Protein AF-A0A7C3V0U0-F1 (afdb_monomer_lite)

pLDDT: mean 87.8, std 13.36, range [40.5, 98.56]

Radius of gyration: 16.11 Å; chains: 1; bounding box: 46×31×47 Å

Foldseek 3Di:
DDPQDAWDWDDAPAAIETGRDLVLLLLLCDQAVLDDPPPDSPPDCVSVSCLVVVLLVVLCVVVVFAQPDSDHAYEYEDAFQLVQQVVVQVPDVPRDPDDPPDRDRGQWAQDQVVSYIYGHSVNRHQLVVSLRSLVSRLCNTPPSPDDPVVSNVSSNVRSVVVVVVD

Organism: NCBI:txid60893

Sequence (166 aa):
MLSRMPPSVFHTQKADIVYDHRTDLEELARKLGAIGPGSPPSADLGRLSDLIDGMLSEISRVLQKWPTNPVRLTIRLLRDGFQVQQQQMALRTPPPPRPPQAPRYLQSYYEPRLRTIFLSLADARIGLLAHEMTHFILLESPGARTSEEYQESLARYMEERFNAGK

Structure (mmCIF, N/CA/C/O backbone):
data_AF-A0A7C3V0U0-F1
#
_entry.id   AF-A0A7C3V0U0-F1
#
loop_
_atom_site.group_PDB
_atom_site.id
_atom_site.type_symbol
_atom_site.label_atom_id
_atom_site.label_alt_id
_atom_site.label_comp_id
_atom_site.label_asym_id
_atom_site.label_entity_id
_atom_site.label_seq_id
_atom_site.pdbx_PDB_ins_code
_atom_site.Cartn_x
_atom_site.Cartn_y
_atom_site.Cartn_z
_atom_site.occupancy
_atom_site.B_iso_or_equiv
_atom_site.auth_seq_id
_atom_site.auth_comp_id
_atom_site.auth_asym_id
_atom_site.auth_atom_id
_atom_site.pdbx_PDB_model_num
ATOM 1 N N . MET A 1 1 ? 7.750 -12.670 31.154 1.00 40.50 1 MET A N 1
ATOM 2 C CA . MET A 1 1 ? 7.544 -12.968 29.720 1.00 40.50 1 MET A CA 1
ATOM 3 C C . MET A 1 1 ? 6.098 -12.638 29.389 1.00 40.50 1 MET A C 1
ATOM 5 O O . MET A 1 1 ? 5.219 -13.356 29.837 1.00 40.50 1 MET A O 1
ATOM 9 N N . LEU A 1 2 ? 5.834 -11.515 28.720 1.00 42.31 2 LEU A N 1
ATOM 10 C CA . LEU A 1 2 ? 4.489 -11.204 28.227 1.00 42.31 2 LEU A CA 1
ATOM 11 C C . LEU A 1 2 ? 4.280 -12.007 26.938 1.00 42.31 2 LEU A C 1
ATOM 13 O O . LEU A 1 2 ? 5.023 -11.802 25.977 1.00 42.31 2 LEU A O 1
ATOM 17 N N . SER A 1 3 ? 3.321 -12.937 26.930 1.00 42.06 3 SER A N 1
ATOM 18 C CA . SER A 1 3 ? 2.877 -13.611 25.706 1.00 42.06 3 SER A CA 1
ATOM 19 C C . SER A 1 3 ? 2.397 -12.553 24.721 1.00 42.06 3 SER A C 1
ATOM 21 O O . SER A 1 3 ? 1.369 -11.916 24.947 1.00 42.06 3 SER A O 1
ATOM 23 N N . ARG A 1 4 ? 3.145 -12.341 23.634 1.00 62.22 4 ARG A N 1
ATOM 24 C CA . ARG A 1 4 ? 2.631 -11.588 22.489 1.00 62.22 4 ARG A CA 1
ATOM 25 C C . ARG A 1 4 ? 1.475 -12.402 21.920 1.00 62.22 4 ARG A C 1
ATOM 27 O O . ARG A 1 4 ? 1.685 -13.544 21.517 1.00 62.22 4 ARG A O 1
ATOM 34 N N . MET A 1 5 ? 0.264 -11.849 21.948 1.00 62.69 5 MET A N 1
ATOM 35 C CA . MET A 1 5 ? -0.857 -12.454 21.234 1.00 62.69 5 MET A CA 1
ATOM 36 C C . MET A 1 5 ? -0.486 -12.589 19.751 1.00 62.69 5 MET A C 1
ATOM 38 O O . MET A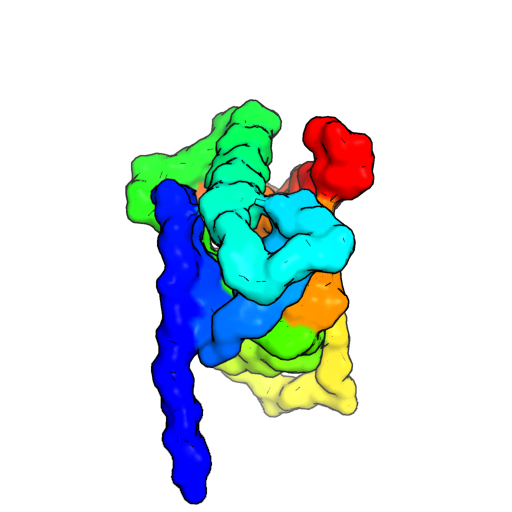 1 5 ? 0.233 -11.728 19.232 1.00 62.69 5 MET A O 1
ATOM 42 N N . PRO A 1 6 ? -0.921 -13.665 19.075 1.00 77.75 6 PRO A N 1
ATOM 43 C CA . PRO A 1 6 ? -0.704 -13.792 17.644 1.00 77.75 6 PRO A CA 1
ATOM 44 C C . PRO A 1 6 ? -1.383 -12.622 16.914 1.00 77.75 6 PRO A C 1
ATOM 46 O O . PRO A 1 6 ? -2.447 -12.168 17.351 1.00 77.75 6 PRO A O 1
ATOM 49 N N . PRO A 1 7 ? -0.784 -12.121 15.822 1.00 86.44 7 PRO A N 1
ATOM 50 C CA . PRO A 1 7 ? -1.375 -11.035 15.059 1.00 86.44 7 PRO A CA 1
ATOM 51 C C . PRO A 1 7 ? -2.721 -11.468 14.464 1.00 86.44 7 PRO A C 1
ATOM 53 O O . PRO A 1 7 ? -2.910 -12.623 14.080 1.00 86.44 7 PRO A O 1
ATOM 56 N N . SER A 1 8 ? -3.656 -10.526 14.397 1.00 95.00 8 SER A N 1
ATOM 57 C CA . SER A 1 8 ? -4.970 -10.707 13.777 1.00 95.00 8 SER A CA 1
ATOM 58 C C . SER A 1 8 ? -4.918 -10.377 12.285 1.00 95.00 8 SER A C 1
ATOM 60 O O . SER A 1 8 ? -4.037 -9.639 11.840 1.00 95.00 8 SER A O 1
ATOM 62 N N . VAL A 1 9 ? -5.875 -10.907 11.517 1.00 96.56 9 VAL A N 1
ATOM 63 C CA . VAL A 1 9 ? -5.969 -10.688 10.068 1.00 96.56 9 VAL A CA 1
ATOM 64 C C . VAL A 1 9 ? -7.356 -10.170 9.700 1.00 96.56 9 VAL A C 1
ATOM 66 O O . VAL A 1 9 ? -8.368 -10.733 10.112 1.00 96.56 9 VAL A O 1
ATOM 69 N N . PHE A 1 10 ? -7.394 -9.093 8.920 1.00 95.94 10 PHE A N 1
ATOM 70 C CA . PHE A 1 10 ? -8.592 -8.562 8.278 1.00 95.94 10 PHE A CA 1
ATOM 71 C C . PHE A 1 10 ? -8.505 -8.836 6.779 1.00 95.94 10 PHE A C 1
ATOM 73 O O . PHE A 1 10 ? -7.553 -8.418 6.122 1.00 95.94 10 PHE A O 1
ATOM 80 N N . HIS A 1 11 ? -9.488 -9.558 6.251 1.00 96.31 11 HI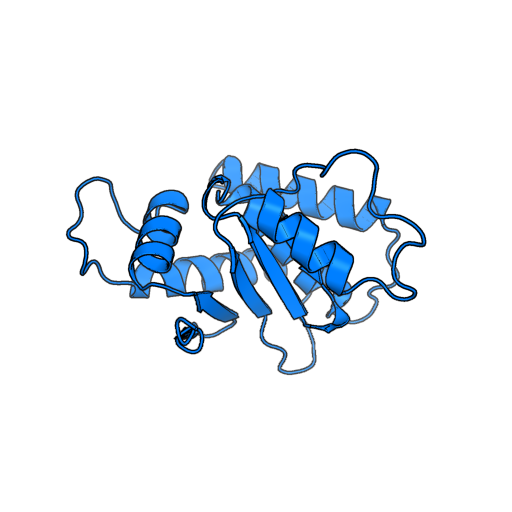S A N 1
ATOM 81 C CA . HIS A 1 11 ? -9.500 -10.007 4.864 1.00 96.31 11 HIS A CA 1
ATOM 82 C C . HIS A 1 11 ? -10.327 -9.057 3.997 1.00 96.31 11 HIS A C 1
ATOM 84 O O . HIS A 1 11 ? -11.493 -8.808 4.303 1.00 96.31 11 HIS A O 1
ATOM 90 N N . THR A 1 12 ? -9.743 -8.591 2.895 1.00 95.38 12 THR A N 1
ATOM 91 C CA . THR A 1 12 ? -10.475 -7.975 1.778 1.00 95.38 12 THR A CA 1
ATOM 92 C C . THR A 1 12 ? -10.684 -9.022 0.681 1.00 95.38 12 THR A C 1
ATOM 94 O O . THR A 1 12 ? -10.414 -10.211 0.895 1.00 95.38 12 THR A O 1
ATOM 97 N N . GLN A 1 13 ? -11.159 -8.644 -0.507 1.00 93.81 13 GLN A N 1
ATOM 98 C CA . GLN A 1 13 ? -11.194 -9.573 -1.638 1.00 93.81 13 GLN A CA 1
ATOM 99 C C . GLN A 1 13 ? -9.781 -9.860 -2.171 1.00 93.81 13 GLN A C 1
ATOM 101 O O . GLN A 1 13 ? -9.467 -11.018 -2.472 1.00 93.81 13 GLN A O 1
ATOM 106 N N . LYS A 1 14 ? -8.912 -8.841 -2.246 1.00 93.81 14 LYS A N 1
ATOM 107 C CA . LYS A 1 14 ? -7.601 -8.907 -2.923 1.00 93.81 14 LYS A CA 1
ATOM 108 C C . LYS A 1 14 ? -6.388 -8.878 -1.987 1.00 93.81 14 LYS A C 1
ATOM 110 O O . LYS A 1 14 ? -5.285 -9.198 -2.434 1.00 93.81 14 LYS A O 1
ATOM 115 N N . ALA A 1 15 ? -6.568 -8.525 -0.718 1.00 96.88 15 ALA A N 1
ATOM 116 C CA . ALA A 1 15 ? -5.487 -8.363 0.242 1.00 96.88 15 ALA A CA 1
ATOM 117 C C . ALA A 1 15 ? -5.861 -8.854 1.647 1.00 96.88 15 ALA A C 1
ATOM 119 O O . ALA A 1 15 ? -7.032 -8.982 2.006 1.00 96.88 15 ALA A O 1
ATOM 120 N N . ASP A 1 16 ? -4.830 -9.093 2.449 1.00 97.75 16 ASP A N 1
ATOM 121 C CA . ASP A 1 16 ? -4.927 -9.400 3.870 1.00 97.75 16 ASP A CA 1
ATOM 122 C C . ASP A 1 16 ? -4.200 -8.308 4.665 1.00 97.75 16 ASP A C 1
ATOM 124 O O . ASP A 1 16 ? -3.038 -8.008 4.394 1.00 97.75 16 ASP A O 1
ATOM 128 N N . ILE A 1 17 ? -4.859 -7.706 5.657 1.00 97.88 17 ILE A N 1
ATOM 129 C CA . ILE A 1 17 ? -4.247 -6.725 6.563 1.00 97.88 17 ILE A CA 1
ATOM 130 C C . ILE A 1 17 ? -3.955 -7.406 7.899 1.00 97.88 17 ILE A C 1
ATOM 132 O O . ILE A 1 17 ? -4.868 -7.850 8.591 1.00 97.88 17 ILE A O 1
ATOM 136 N N . VAL A 1 18 ? -2.680 -7.463 8.275 1.00 97.81 18 VAL A N 1
ATOM 137 C CA . VAL A 1 18 ? -2.190 -8.106 9.496 1.00 97.81 18 VAL A CA 1
ATOM 138 C C . VAL A 1 18 ? -1.866 -7.039 10.539 1.00 97.81 18 VAL A C 1
ATOM 140 O O . VAL A 1 18 ? -1.020 -6.174 10.307 1.00 97.81 18 VAL A O 1
ATOM 143 N N . TYR A 1 19 ? -2.486 -7.116 11.714 1.00 95.69 19 TYR A N 1
ATOM 144 C CA . TYR A 1 19 ? -2.417 -6.082 12.757 1.00 95.69 19 TYR A CA 1
ATOM 145 C C . TYR A 1 19 ? -2.345 -6.690 14.166 1.00 95.69 19 TYR A C 1
ATOM 147 O O . TYR A 1 19 ? -2.717 -7.846 14.366 1.00 95.69 19 TYR A O 1
ATOM 155 N N . ASP A 1 20 ? -1.840 -5.929 15.143 1.00 93.75 20 ASP A N 1
ATOM 156 C CA . ASP A 1 20 ? -1.679 -6.413 16.525 1.00 93.75 20 ASP A CA 1
ATOM 157 C C . ASP A 1 20 ? -2.896 -6.078 17.389 1.00 93.75 20 ASP A C 1
ATOM 159 O O . ASP A 1 20 ? -3.364 -6.912 18.168 1.00 93.75 20 ASP A O 1
ATOM 163 N N . HIS A 1 21 ? -3.458 -4.882 17.207 1.00 93.25 21 HIS A N 1
ATOM 164 C CA . HIS A 1 21 ? -4.645 -4.429 17.920 1.00 93.25 21 HIS A CA 1
ATOM 165 C C . HIS A 1 21 ? -5.695 -3.903 16.944 1.00 93.25 21 HIS A C 1
ATOM 167 O O . HIS A 1 21 ? -5.373 -3.260 15.951 1.00 93.25 21 HIS A O 1
ATOM 173 N N . ARG A 1 22 ? -6.983 -4.140 17.227 1.00 91.50 22 ARG A N 1
ATOM 174 C CA . ARG A 1 22 ? -8.087 -3.649 16.379 1.00 91.50 22 ARG A CA 1
ATOM 175 C C . ARG A 1 22 ? -8.022 -2.130 16.152 1.00 91.50 22 ARG A C 1
ATOM 177 O O . ARG A 1 22 ? -8.335 -1.658 15.065 1.00 91.50 22 ARG A O 1
ATOM 184 N N . THR A 1 23 ? -7.543 -1.390 17.149 1.00 91.88 23 THR A N 1
ATOM 185 C CA . THR A 1 23 ? -7.301 0.055 17.069 1.00 91.88 23 THR A CA 1
ATOM 186 C C . THR A 1 23 ? -6.331 0.446 15.955 1.00 91.88 23 THR A C 1
ATOM 188 O O . THR A 1 23 ? -6.475 1.528 15.401 1.00 91.88 23 THR A O 1
ATOM 191 N N . ASP A 1 24 ? -5.381 -0.421 15.589 1.00 94.19 24 ASP A N 1
ATOM 192 C CA . ASP A 1 24 ? -4.426 -0.171 14.503 1.00 94.19 24 ASP A CA 1
ATOM 193 C C . ASP A 1 24 ? -5.136 -0.167 13.144 1.00 94.19 24 ASP A C 1
ATOM 195 O O . ASP A 1 24 ? -4.865 0.669 12.284 1.00 94.19 24 ASP A O 1
ATOM 199 N N . LEU A 1 25 ? -6.087 -1.088 12.968 1.00 93.69 25 LEU A N 1
ATOM 200 C CA . LEU A 1 25 ? -6.901 -1.192 11.762 1.00 93.69 25 LEU A CA 1
ATOM 201 C C . LEU A 1 25 ? -7.875 -0.010 11.638 1.00 93.69 25 LEU A C 1
ATOM 203 O O . LEU A 1 25 ? -8.048 0.546 10.555 1.00 93.69 25 LEU A O 1
ATOM 207 N N . GLU A 1 26 ? -8.480 0.404 12.752 1.00 92.75 26 GLU A N 1
ATOM 208 C CA . GLU A 1 26 ? -9.350 1.586 12.815 1.00 92.75 26 GLU A CA 1
ATOM 209 C C . GLU A 1 26 ? -8.570 2.886 12.548 1.00 92.75 26 GLU A C 1
ATOM 211 O O . GLU A 1 26 ? -9.063 3.779 11.856 1.00 92.75 26 GLU A O 1
ATOM 216 N N . GLU A 1 27 ? -7.345 2.993 13.067 1.00 93.25 27 GLU A N 1
ATOM 217 C CA . GLU A 1 27 ? -6.440 4.113 12.800 1.00 93.25 27 GLU A CA 1
ATOM 218 C C . GLU A 1 27 ? -6.028 4.160 11.326 1.00 93.25 27 GLU A C 1
ATOM 220 O O . GLU A 1 27 ? -6.087 5.225 10.709 1.00 93.25 27 GLU A O 1
ATOM 225 N N . LEU A 1 28 ? -5.689 3.009 10.732 1.00 95.31 28 LEU A N 1
ATOM 226 C CA . LEU A 1 28 ? -5.413 2.911 9.299 1.00 95.31 28 LEU A CA 1
ATOM 227 C C . LEU A 1 28 ? -6.617 3.403 8.488 1.00 95.31 28 LEU A C 1
ATOM 229 O O . LEU A 1 28 ? -6.464 4.256 7.618 1.00 95.31 28 LEU A O 1
ATOM 233 N N . ALA A 1 29 ? -7.820 2.915 8.796 1.00 94.25 29 ALA A N 1
ATOM 234 C CA . ALA A 1 29 ? -9.037 3.309 8.095 1.00 94.25 29 ALA A CA 1
ATOM 235 C C . ALA A 1 29 ? -9.299 4.824 8.160 1.00 94.25 29 ALA A C 1
ATOM 237 O O . ALA A 1 29 ? -9.691 5.423 7.157 1.00 94.25 29 ALA A O 1
ATOM 238 N N . ARG A 1 30 ? -9.037 5.462 9.309 1.00 91.88 30 ARG A N 1
ATOM 239 C CA . ARG A 1 30 ? -9.126 6.924 9.456 1.00 91.88 30 ARG A CA 1
ATOM 240 C C . ARG A 1 30 ? -8.063 7.648 8.630 1.00 91.88 30 ARG A C 1
ATOM 242 O O . ARG A 1 30 ? -8.398 8.570 7.892 1.00 91.88 30 ARG A O 1
ATOM 249 N N . LYS A 1 31 ? -6.803 7.210 8.695 1.00 93.06 31 LYS A N 1
ATOM 250 C CA . LYS A 1 31 ? -5.687 7.803 7.933 1.00 93.06 31 LYS A CA 1
ATOM 251 C C . LYS A 1 31 ? -5.862 7.699 6.421 1.00 93.06 31 LYS A C 1
ATOM 253 O O . LYS A 1 31 ? -5.449 8.597 5.693 1.00 93.06 31 LYS A O 1
ATOM 258 N N . LEU A 1 32 ? -6.485 6.621 5.951 1.00 93.69 32 LEU A N 1
ATOM 259 C CA . LEU A 1 32 ? -6.792 6.424 4.536 1.00 93.69 32 LEU A CA 1
ATOM 260 C C . LEU A 1 32 ? -8.105 7.101 4.101 1.00 93.69 32 LEU A C 1
ATOM 262 O O . LEU A 1 32 ? -8.451 7.046 2.926 1.00 93.69 32 LEU A O 1
ATOM 266 N N . GLY A 1 33 ? -8.841 7.738 5.019 1.00 89.88 33 GLY A N 1
ATOM 267 C CA . GLY A 1 33 ? -10.103 8.420 4.719 1.00 89.88 33 GLY A CA 1
ATOM 268 C C . GLY A 1 33 ? -11.301 7.489 4.498 1.00 89.88 33 GLY A C 1
ATOM 269 O O . GLY A 1 33 ? -12.367 7.956 4.105 1.00 89.88 33 GLY A O 1
ATOM 270 N N . ALA A 1 34 ? -11.169 6.187 4.779 1.00 87.94 34 ALA A N 1
ATOM 271 C CA . ALA A 1 34 ? -12.279 5.231 4.704 1.00 87.94 34 ALA A CA 1
ATOM 272 C C . ALA A 1 34 ? -13.352 5.510 5.773 1.00 87.94 34 ALA A C 1
ATOM 274 O O . ALA A 1 34 ? -14.536 5.218 5.584 1.00 87.94 34 ALA A O 1
ATOM 275 N N . ILE A 1 35 ? -12.934 6.097 6.897 1.00 83.81 35 ILE A N 1
ATOM 276 C CA . ILE A 1 35 ? -13.788 6.452 8.027 1.00 83.81 35 ILE A CA 1
ATOM 277 C C . ILE A 1 35 ? -13.597 7.940 8.333 1.00 83.81 35 ILE A C 1
ATOM 279 O O . ILE A 1 35 ? -12.471 8.411 8.487 1.00 83.81 35 ILE A O 1
ATOM 283 N N . GLY A 1 36 ? -14.703 8.684 8.424 1.00 67.25 36 GLY A N 1
ATOM 284 C CA . GLY A 1 36 ? -14.674 10.123 8.683 1.00 67.25 36 GLY A CA 1
ATOM 285 C C . GLY A 1 36 ? -14.265 10.469 10.124 1.00 67.25 36 GLY A C 1
ATOM 286 O O . GLY A 1 36 ? -14.457 9.649 11.032 1.00 67.25 36 GLY A O 1
ATOM 287 N N . PRO A 1 37 ? -13.746 11.687 10.366 1.00 65.88 37 PRO A N 1
ATOM 288 C CA . PRO A 1 37 ? -13.416 12.155 11.710 1.00 65.88 37 PRO A CA 1
ATOM 289 C C . PRO A 1 37 ? -14.660 12.140 12.613 1.00 65.88 37 PRO A C 1
ATOM 291 O O . PRO A 1 37 ? -15.720 12.624 12.228 1.00 65.88 37 PRO A O 1
ATOM 294 N N . GLY A 1 38 ? -14.536 11.557 13.810 1.00 65.75 38 GLY A N 1
ATOM 295 C CA . GLY A 1 38 ? -15.636 11.440 14.780 1.00 65.75 38 GLY A CA 1
ATOM 296 C C . GLY A 1 38 ? -16.563 10.234 14.589 1.00 65.75 38 GLY A C 1
ATOM 297 O O . GLY A 1 38 ? -17.490 10.060 15.377 1.00 65.75 38 GLY A O 1
ATOM 298 N N . SER A 1 39 ? -16.317 9.378 13.591 1.00 68.19 39 SER A N 1
ATOM 299 C CA . SER A 1 39 ? -17.044 8.108 13.476 1.00 68.19 39 SER A CA 1
ATOM 300 C C . SER A 1 39 ? -16.747 7.211 14.687 1.00 68.19 39 SER A C 1
ATOM 302 O O . SER A 1 39 ? -15.606 7.196 15.162 1.00 68.19 39 SER A O 1
ATOM 304 N N . PRO A 1 40 ? -17.735 6.452 15.195 1.00 67.81 40 PRO A N 1
ATOM 305 C CA . PRO A 1 40 ? -17.532 5.592 16.351 1.00 67.81 40 PRO A CA 1
ATOM 306 C C . PRO A 1 40 ? -16.441 4.537 16.081 1.00 67.81 40 PRO A C 1
ATOM 308 O O . PRO A 1 40 ? -16.278 4.116 14.935 1.00 67.81 40 PRO A O 1
ATOM 311 N N . PRO A 1 41 ? -15.729 4.055 17.118 1.00 57.72 41 PRO A N 1
ATOM 312 C CA . PRO A 1 41 ? -14.681 3.035 16.980 1.00 57.72 41 PRO A CA 1
ATOM 313 C C . PRO A 1 41 ? -15.161 1.746 16.289 1.00 57.72 41 PRO A C 1
ATOM 315 O O . PRO A 1 41 ? -14.395 1.065 15.628 1.00 57.72 41 PRO A O 1
ATOM 318 N N . SER A 1 42 ? -16.461 1.438 16.342 1.00 59.81 42 SER A N 1
ATOM 319 C CA . SER A 1 42 ? -17.074 0.305 15.637 1.00 59.81 42 SER A CA 1
ATOM 320 C C . SER A 1 42 ? -17.446 0.591 14.175 1.00 59.81 42 SER A C 1
ATOM 322 O O . SER A 1 42 ? -18.301 -0.105 13.628 1.00 59.81 42 SER A O 1
ATOM 324 N N . ALA A 1 43 ? -16.894 1.642 13.567 1.00 62.88 43 ALA A N 1
ATOM 325 C CA . ALA A 1 43 ? -17.216 2.035 12.204 1.00 62.88 43 ALA A CA 1
ATOM 326 C C . ALA A 1 43 ? -16.950 0.893 11.211 1.00 62.88 43 ALA A C 1
ATOM 328 O O . ALA A 1 43 ? -16.011 0.108 11.356 1.00 62.88 43 ALA A O 1
ATOM 329 N N . ASP A 1 44 ? -17.840 0.794 10.227 1.00 70.12 44 ASP A N 1
ATOM 330 C CA . ASP A 1 44 ? -17.864 -0.268 9.232 1.00 70.12 44 ASP A CA 1
ATOM 331 C C . ASP A 1 44 ? -16.534 -0.336 8.462 1.00 70.12 44 ASP A C 1
ATOM 333 O O . ASP A 1 44 ? -16.212 0.528 7.641 1.00 70.12 44 ASP A O 1
ATOM 337 N N . LEU A 1 45 ? -15.757 -1.385 8.745 1.00 86.31 45 LEU A N 1
ATOM 338 C CA . LEU A 1 45 ? -14.487 -1.674 8.079 1.00 86.31 45 LEU A CA 1
ATOM 339 C C . LEU A 1 45 ? -14.687 -2.132 6.625 1.00 86.31 45 LEU A C 1
ATOM 341 O O . LEU A 1 45 ? -13.706 -2.227 5.888 1.00 86.31 45 LEU A O 1
ATOM 345 N N . GLY A 1 46 ? -15.930 -2.356 6.180 1.00 89.56 46 GLY A N 1
ATOM 346 C CA . GLY A 1 46 ? -16.267 -2.608 4.779 1.00 89.56 46 GLY A CA 1
ATOM 347 C C . GLY A 1 46 ? -15.724 -1.520 3.854 1.00 89.56 46 GLY A C 1
ATOM 348 O O . GLY A 1 46 ? -15.098 -1.834 2.848 1.00 89.56 46 GLY A O 1
ATOM 349 N N . ARG A 1 47 ? -15.792 -0.245 4.264 1.00 91.19 47 ARG A N 1
ATOM 350 C CA . ARG A 1 47 ? -15.205 0.867 3.491 1.00 91.19 47 ARG A CA 1
ATOM 351 C C . ARG A 1 47 ? -13.687 0.785 3.358 1.00 91.19 47 ARG A C 1
ATOM 353 O O . ARG A 1 47 ? -13.150 1.206 2.339 1.00 91.19 47 ARG A O 1
ATOM 360 N N . LEU A 1 48 ? -12.989 0.268 4.374 1.00 94.06 48 LEU A N 1
ATOM 361 C CA . LEU A 1 48 ? -11.549 0.027 4.275 1.00 94.06 48 LEU A CA 1
ATOM 362 C C . LEU A 1 48 ? -11.275 -1.106 3.280 1.00 94.06 48 LEU A C 1
ATOM 364 O O . LEU A 1 48 ? -10.375 -0.969 2.458 1.00 94.06 48 LEU A O 1
ATOM 368 N N . SER A 1 49 ? -12.059 -2.189 3.322 1.00 95.44 49 SER A N 1
ATOM 369 C CA . SER A 1 49 ? -11.952 -3.279 2.343 1.00 95.44 49 SER A CA 1
ATOM 370 C C . SER A 1 49 ? -12.139 -2.768 0.914 1.00 95.44 49 SER A C 1
ATOM 372 O O . SER A 1 49 ? -11.267 -2.981 0.072 1.00 95.44 49 SER A O 1
ATOM 374 N N . ASP A 1 50 ? -13.230 -2.040 0.665 1.00 95.00 50 ASP A N 1
ATOM 375 C CA . ASP A 1 50 ? -13.552 -1.479 -0.649 1.00 95.00 50 ASP A CA 1
ATOM 376 C C . ASP A 1 50 ? -12.471 -0.509 -1.133 1.00 95.00 50 ASP A C 1
ATOM 378 O O . ASP A 1 50 ? -12.104 -0.524 -2.308 1.00 95.00 50 ASP A O 1
ATOM 382 N N . LEU A 1 51 ? -11.917 0.307 -0.229 1.00 95.44 51 LEU A N 1
ATOM 383 C CA . LEU A 1 51 ? -10.831 1.225 -0.554 1.00 95.44 51 LEU A CA 1
ATOM 384 C C . LEU A 1 51 ? -9.574 0.468 -0.996 1.00 95.44 51 LEU A C 1
ATOM 386 O O . LEU A 1 51 ? -9.019 0.779 -2.045 1.00 95.44 51 LEU A O 1
ATOM 390 N N . ILE A 1 52 ? -9.137 -0.535 -0.234 1.00 97.31 52 ILE A N 1
ATOM 391 C CA . ILE A 1 52 ? -7.933 -1.324 -0.542 1.00 97.31 52 ILE A CA 1
ATOM 392 C C . ILE A 1 52 ? -8.093 -2.087 -1.861 1.00 97.31 52 ILE A C 1
ATOM 394 O O . ILE A 1 52 ? -7.207 -2.045 -2.721 1.00 97.31 52 ILE A O 1
ATOM 398 N N . ASP A 1 53 ? -9.235 -2.747 -2.053 1.00 96.50 53 ASP A N 1
ATOM 399 C CA . ASP A 1 53 ? -9.517 -3.485 -3.284 1.00 96.50 53 ASP A CA 1
ATOM 400 C C . ASP A 1 53 ? -9.670 -2.536 -4.485 1.00 96.50 53 ASP A C 1
ATOM 402 O O . ASP A 1 53 ? -9.204 -2.844 -5.590 1.00 96.50 53 ASP A O 1
ATOM 406 N N . GLY A 1 54 ? -10.271 -1.362 -4.274 1.00 96.31 54 GLY A N 1
ATOM 407 C CA . GLY A 1 54 ? -10.387 -0.287 -5.255 1.00 96.31 54 GLY A CA 1
ATOM 408 C C . GLY A 1 54 ? -9.025 0.260 -5.680 1.00 96.31 54 GLY A C 1
ATOM 409 O O . GLY A 1 54 ? -8.761 0.352 -6.879 1.00 96.31 54 GLY A O 1
ATOM 410 N N . MET A 1 55 ? -8.125 0.519 -4.725 1.00 97.62 55 MET A N 1
ATOM 411 C CA . MET A 1 55 ? -6.749 0.954 -4.994 1.00 97.62 55 MET A CA 1
ATOM 412 C C . MET A 1 55 ? -6.006 -0.055 -5.875 1.00 97.62 55 MET A C 1
ATOM 414 O O . MET A 1 55 ? -5.479 0.312 -6.924 1.00 97.62 55 MET A O 1
ATOM 418 N N . LEU A 1 56 ? -6.019 -1.340 -5.502 1.00 97.00 56 LEU A N 1
ATOM 419 C CA . LEU A 1 56 ? -5.382 -2.403 -6.288 1.00 97.00 56 LEU A CA 1
ATOM 420 C C . LEU A 1 56 ? -5.982 -2.527 -7.695 1.00 97.00 56 LEU A C 1
ATOM 422 O O . LEU A 1 56 ? -5.253 -2.746 -8.663 1.00 97.00 56 LEU A O 1
ATOM 426 N N . SER A 1 57 ? -7.304 -2.376 -7.821 1.00 96.19 57 SER A N 1
ATOM 427 C CA . SER A 1 57 ? -7.996 -2.401 -9.117 1.00 96.19 57 SER A CA 1
ATOM 428 C C . SER A 1 57 ? -7.589 -1.230 -10.007 1.00 96.19 57 SER A C 1
ATOM 430 O O . SER A 1 57 ? -7.326 -1.424 -11.191 1.00 96.19 57 SER A O 1
ATOM 432 N N . GLU A 1 58 ? -7.513 -0.027 -9.442 1.00 97.12 58 GLU A N 1
ATOM 433 C CA . GLU A 1 58 ? -7.158 1.184 -10.176 1.00 97.12 58 GLU A CA 1
ATOM 434 C C . GLU A 1 58 ? -5.691 1.167 -10.611 1.00 97.12 58 GLU A C 1
ATOM 436 O O . GLU A 1 58 ? -5.401 1.408 -11.782 1.00 97.12 58 GLU A O 1
ATOM 441 N N . ILE A 1 59 ? -4.768 0.792 -9.718 1.00 97.19 59 ILE A N 1
ATOM 442 C CA . ILE A 1 59 ? -3.350 0.627 -10.070 1.00 97.19 59 ILE A CA 1
ATOM 443 C C . ILE A 1 59 ? -3.214 -0.410 -11.193 1.00 97.19 59 ILE A C 1
ATOM 445 O O . ILE A 1 59 ? -2.557 -0.155 -12.200 1.00 97.19 59 ILE A O 1
ATOM 449 N N . SER A 1 60 ? -3.892 -1.554 -11.074 1.00 95.25 60 SER A N 1
ATOM 450 C CA . SER A 1 60 ? -3.894 -2.595 -12.107 1.00 95.25 60 SER A CA 1
ATOM 451 C C . SER A 1 60 ? -4.391 -2.082 -13.458 1.00 95.25 60 SER A C 1
ATOM 453 O O . SER A 1 60 ? -3.772 -2.344 -14.494 1.00 95.25 60 SER A O 1
ATOM 455 N N . ARG A 1 61 ? -5.476 -1.302 -13.446 1.00 95.94 61 ARG A N 1
ATOM 456 C CA . ARG A 1 61 ? -6.064 -0.681 -14.635 1.00 95.94 61 ARG A CA 1
ATOM 457 C C . ARG A 1 61 ? -5.110 0.327 -15.273 1.00 95.94 61 ARG A C 1
ATOM 459 O O . ARG A 1 61 ? -4.971 0.330 -16.491 1.00 95.94 61 ARG A O 1
ATOM 466 N N . VAL A 1 62 ? -4.452 1.175 -14.490 1.00 95.62 62 VAL A N 1
ATOM 467 C CA . VAL A 1 62 ? -3.503 2.172 -15.012 1.00 95.62 62 VAL A CA 1
ATOM 468 C C . VAL A 1 62 ? -2.263 1.498 -15.595 1.00 95.62 62 VAL A C 1
ATOM 470 O O . VAL A 1 62 ? -1.840 1.838 -16.697 1.00 95.62 62 VAL A O 1
ATOM 473 N N . LEU A 1 63 ? -1.716 0.505 -14.894 1.00 93.50 63 LEU A N 1
ATOM 474 C CA . LEU A 1 63 ? -0.517 -0.213 -15.327 1.00 93.50 63 LEU A CA 1
ATOM 475 C C . LEU A 1 63 ? -0.795 -1.254 -16.419 1.00 93.50 63 LEU A C 1
ATOM 477 O O . LEU A 1 63 ? 0.156 -1.791 -16.986 1.00 93.50 63 LEU A O 1
ATOM 481 N N . GLN A 1 64 ? -2.072 -1.556 -16.695 1.00 93.94 64 GLN A N 1
ATOM 482 C CA . GLN A 1 64 ? -2.509 -2.640 -17.586 1.00 93.94 64 GLN A CA 1
ATOM 483 C C . GLN A 1 64 ? -1.846 -3.978 -17.213 1.00 93.94 64 GLN A C 1
ATOM 485 O O . GLN A 1 64 ? -1.383 -4.741 -18.064 1.00 93.94 64 GLN A O 1
ATOM 490 N N . LYS A 1 65 ? -1.750 -4.237 -15.903 1.00 91.12 65 LYS A N 1
ATOM 491 C CA . LYS A 1 65 ? -1.034 -5.377 -15.318 1.00 91.12 65 LYS A CA 1
ATOM 492 C C . LYS A 1 65 ? -1.802 -5.945 -14.137 1.00 91.12 65 LYS A C 1
ATOM 494 O O . LYS A 1 65 ? -2.356 -5.201 -13.333 1.00 91.12 65 LYS A O 1
ATOM 499 N N . TRP A 1 66 ? -1.795 -7.265 -14.014 1.00 91.31 66 TRP A N 1
ATOM 500 C CA . TRP A 1 66 ? -2.275 -7.968 -12.833 1.00 91.31 66 TRP A CA 1
ATOM 501 C C . TRP A 1 66 ? -1.456 -9.248 -12.629 1.00 91.31 66 TRP A C 1
ATOM 503 O O . TRP A 1 66 ? -1.103 -9.896 -13.624 1.00 91.31 66 TRP A O 1
ATOM 513 N N . PRO A 1 67 ? -1.169 -9.641 -11.376 1.00 88.38 67 PRO A N 1
ATOM 514 C CA . PRO A 1 67 ? -0.531 -10.918 -11.099 1.00 88.38 67 PRO A CA 1
ATOM 515 C C . PRO A 1 67 ? -1.350 -12.091 -11.656 1.00 88.38 67 PRO A C 1
ATOM 517 O O . PRO A 1 67 ? -2.550 -12.203 -11.416 1.00 88.38 67 PRO A O 1
ATOM 520 N N . THR A 1 68 ? -0.715 -12.977 -12.425 1.00 78.56 68 THR A N 1
ATOM 521 C CA . THR A 1 68 ? -1.412 -14.081 -13.116 1.00 78.56 68 THR A CA 1
ATOM 522 C C . THR A 1 68 ? -1.731 -15.268 -12.220 1.00 78.56 68 THR A C 1
ATOM 524 O O . THR A 1 68 ? -2.669 -16.011 -12.492 1.00 78.56 68 THR A O 1
ATOM 527 N N . ASN A 1 69 ? -0.951 -15.464 -11.160 1.00 76.12 69 ASN A N 1
ATOM 528 C CA . ASN A 1 69 ? -1.253 -16.461 -10.141 1.00 76.12 69 ASN A CA 1
ATOM 529 C C . ASN A 1 69 ? -2.208 -15.843 -9.112 1.00 76.12 69 ASN A C 1
ATOM 531 O O . ASN A 1 69 ? -2.121 -14.636 -8.885 1.00 76.12 69 ASN A O 1
ATOM 535 N N . PRO A 1 70 ? -3.083 -16.629 -8.459 1.00 74.44 70 PRO A N 1
ATOM 536 C CA . PRO A 1 70 ? -3.904 -16.140 -7.356 1.00 74.44 70 PRO A CA 1
ATOM 537 C C . PRO A 1 70 ? -2.996 -15.809 -6.164 1.00 74.44 70 PRO A C 1
ATOM 539 O O . PRO A 1 70 ? -2.792 -16.615 -5.258 1.00 74.44 70 PRO A O 1
ATOM 542 N N . VAL A 1 71 ? -2.387 -14.628 -6.206 1.00 84.12 71 VAL A N 1
ATOM 543 C CA . VAL A 1 71 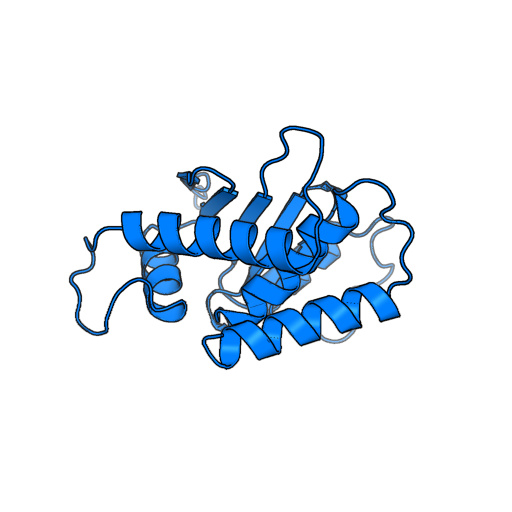? -1.538 -14.085 -5.155 1.00 84.12 71 VAL A CA 1
ATOM 544 C C . VAL A 1 71 ? -2.303 -12.983 -4.447 1.00 84.12 71 VAL A C 1
ATOM 546 O O . VAL A 1 71 ? -2.898 -12.110 -5.077 1.00 84.12 71 VAL A O 1
ATOM 549 N N . ARG A 1 72 ? -2.300 -13.051 -3.119 1.00 89.88 72 ARG A N 1
ATOM 550 C CA . ARG A 1 72 ? -2.828 -11.997 -2.262 1.00 89.88 72 ARG A CA 1
ATOM 551 C C . ARG A 1 72 ? -1.692 -11.138 -1.750 1.00 89.88 72 ARG A C 1
ATOM 553 O O . ARG A 1 72 ? -0.649 -11.656 -1.348 1.00 89.88 72 ARG A O 1
ATOM 560 N N . LEU A 1 73 ? -1.929 -9.835 -1.754 1.00 96.56 73 LEU A N 1
ATOM 561 C CA . LEU A 1 73 ? -1.069 -8.884 -1.074 1.00 96.56 73 LEU A CA 1
ATOM 562 C C . LEU A 1 73 ? -1.302 -8.988 0.434 1.00 96.56 73 LEU A C 1
ATOM 564 O O . LEU A 1 73 ? -2.444 -8.957 0.885 1.00 96.56 73 LEU A O 1
ATOM 568 N N . THR A 1 74 ? -0.231 -9.053 1.215 1.00 98.25 74 THR A N 1
ATOM 569 C CA . THR A 1 74 ? -0.301 -8.877 2.670 1.00 98.25 74 THR A CA 1
ATOM 570 C C . THR A 1 74 ? 0.125 -7.456 3.033 1.00 98.25 74 THR A C 1
ATOM 572 O O . THR A 1 74 ? 1.127 -6.959 2.529 1.00 98.25 74 THR A O 1
ATOM 575 N N . ILE A 1 75 ? -0.597 -6.788 3.926 1.00 98.50 75 ILE A N 1
ATOM 576 C CA . ILE A 1 75 ? -0.222 -5.489 4.494 1.00 98.50 75 ILE A CA 1
ATOM 577 C C . ILE A 1 75 ? -0.022 -5.691 5.992 1.00 98.50 75 ILE A C 1
ATOM 579 O O . ILE A 1 75 ? -0.984 -5.869 6.737 1.00 98.50 75 ILE A O 1
ATOM 583 N N . ARG A 1 76 ? 1.227 -5.676 6.453 1.00 98.06 76 ARG A N 1
ATOM 584 C CA . ARG A 1 76 ? 1.564 -5.784 7.873 1.00 98.06 76 ARG A CA 1
ATOM 585 C C . ARG A 1 76 ? 1.706 -4.393 8.479 1.00 98.06 76 ARG A C 1
ATOM 587 O O . ARG A 1 76 ? 2.631 -3.655 8.137 1.00 98.06 76 ARG A O 1
ATOM 594 N N . LEU A 1 77 ? 0.817 -4.072 9.415 1.00 97.88 77 LEU A N 1
ATOM 595 C CA . LEU A 1 77 ? 0.877 -2.825 10.169 1.00 97.88 77 LEU A CA 1
ATOM 596 C C . LEU A 1 77 ? 1.946 -2.916 11.255 1.00 97.88 77 LEU A C 1
ATOM 598 O O . LEU A 1 77 ? 1.992 -3.876 12.028 1.00 97.88 77 LEU A O 1
ATOM 602 N N . LEU A 1 78 ? 2.805 -1.906 11.290 1.00 96.62 78 LEU A N 1
ATOM 603 C CA . LEU A 1 78 ? 3.827 -1.699 12.305 1.00 96.62 78 LEU A CA 1
ATOM 604 C C . LEU A 1 78 ? 3.626 -0.321 12.922 1.00 96.62 78 LEU A C 1
ATOM 606 O O . LEU A 1 78 ? 3.095 0.584 12.284 1.00 96.62 78 LEU A O 1
ATOM 610 N N . ARG A 1 79 ? 4.047 -0.146 14.174 1.00 95.00 79 ARG A N 1
ATOM 611 C CA . ARG A 1 79 ? 3.741 1.083 14.920 1.00 95.00 79 ARG A CA 1
ATOM 612 C C . ARG A 1 79 ? 4.317 2.337 14.255 1.00 95.00 79 ARG A C 1
ATOM 614 O O . ARG A 1 79 ? 3.655 3.368 14.206 1.00 95.00 79 ARG A O 1
ATOM 621 N N . ASP A 1 80 ? 5.560 2.251 13.795 1.00 95.12 80 ASP A N 1
ATOM 622 C CA . ASP A 1 80 ? 6.351 3.382 13.317 1.00 95.12 80 ASP A CA 1
ATOM 623 C C . ASP A 1 80 ? 7.404 2.937 12.285 1.00 95.12 80 ASP A C 1
ATOM 625 O O . ASP A 1 80 ? 7.666 1.741 12.102 1.00 95.12 80 ASP A O 1
ATOM 629 N N . GLY A 1 81 ? 8.050 3.910 11.635 1.00 92.88 81 GLY A N 1
ATOM 630 C CA . GLY A 1 81 ? 9.078 3.638 10.633 1.00 92.88 81 GLY A CA 1
ATOM 631 C C . GLY A 1 81 ? 10.356 2.986 11.179 1.00 92.88 81 GLY A C 1
ATOM 632 O O . GLY A 1 81 ? 11.139 2.417 10.416 1.00 92.88 81 GLY A O 1
ATOM 633 N N . PHE A 1 82 ? 10.577 2.999 12.500 1.00 92.31 82 PHE A N 1
ATOM 634 C CA . PHE A 1 82 ? 11.693 2.268 13.104 1.00 92.31 82 PHE A CA 1
ATOM 635 C C . PHE A 1 82 ? 11.433 0.761 13.099 1.00 92.31 82 PHE A C 1
ATOM 637 O O . PHE A 1 82 ? 12.338 -0.013 12.780 1.00 92.31 82 PHE A O 1
ATOM 644 N N . GLN A 1 83 ? 10.207 0.332 13.407 1.00 92.94 83 GLN A N 1
ATOM 645 C CA . GLN A 1 83 ? 9.830 -1.081 13.322 1.00 92.94 83 GLN A CA 1
ATOM 646 C C . GLN A 1 83 ? 9.867 -1.602 11.883 1.00 92.94 83 GLN A C 1
ATOM 648 O O . GLN A 1 83 ? 10.337 -2.717 11.654 1.00 92.94 83 GLN A O 1
ATOM 653 N N . VAL A 1 84 ? 9.439 -0.791 10.910 1.00 94.56 84 VAL A N 1
ATOM 654 C CA . VAL A 1 84 ? 9.548 -1.131 9.480 1.00 94.56 84 VAL A CA 1
ATOM 655 C C . VAL A 1 84 ? 11.011 -1.384 9.107 1.00 94.56 84 VAL A C 1
ATOM 657 O O . VAL A 1 84 ? 11.337 -2.41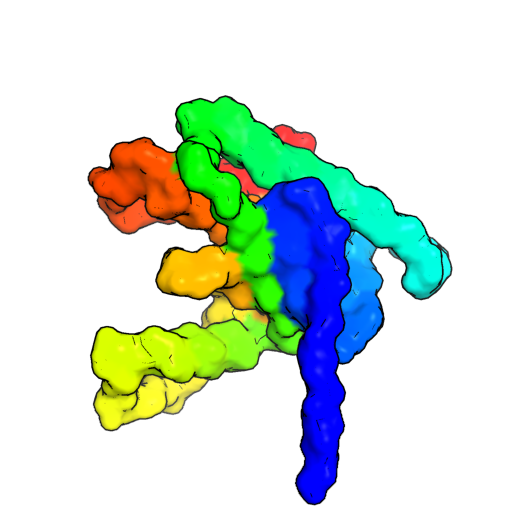7 8.518 1.00 94.56 84 VAL A O 1
ATOM 660 N N . GLN A 1 85 ? 11.918 -0.498 9.526 1.00 90.88 85 GLN A N 1
ATOM 661 C CA . GLN A 1 85 ? 13.347 -0.663 9.269 1.00 90.88 85 GLN A CA 1
ATOM 662 C C . GLN A 1 85 ? 13.929 -1.914 9.948 1.00 90.88 85 GLN A C 1
ATOM 664 O O . GLN A 1 85 ? 14.731 -2.621 9.331 1.00 90.88 85 GLN A O 1
ATOM 669 N N . GLN A 1 86 ? 13.542 -2.195 11.198 1.00 89.88 86 GLN A N 1
ATOM 670 C CA . GLN A 1 86 ? 13.965 -3.408 11.913 1.00 89.88 86 GLN A CA 1
ATOM 671 C C . GLN A 1 86 ? 13.535 -4.670 11.166 1.00 89.88 86 GLN A C 1
ATOM 673 O O . GLN A 1 86 ? 14.337 -5.589 1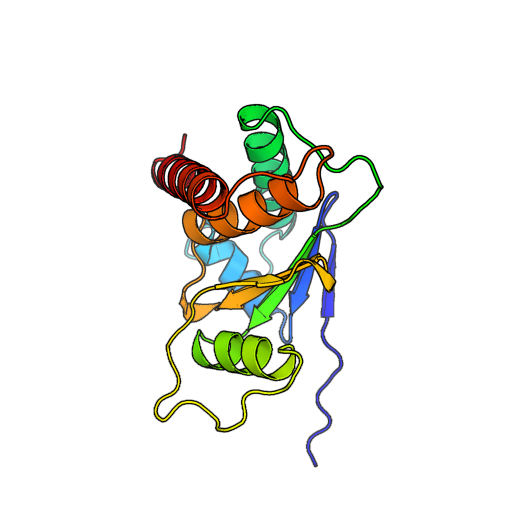0.994 1.00 89.88 86 GLN A O 1
ATOM 678 N N . GLN A 1 87 ? 12.299 -4.686 10.667 1.00 91.31 87 GLN A N 1
ATOM 679 C CA . GLN A 1 87 ? 11.777 -5.803 9.895 1.00 91.31 87 GLN A CA 1
ATOM 680 C C . GLN A 1 87 ? 12.541 -5.987 8.579 1.00 91.31 87 GLN A C 1
ATOM 682 O O . GLN A 1 87 ? 12.925 -7.108 8.253 1.00 91.31 87 GLN A O 1
ATOM 687 N N . GLN A 1 88 ? 12.847 -4.897 7.869 1.00 90.94 88 GLN A N 1
ATOM 688 C CA . GLN A 1 88 ? 13.662 -4.957 6.653 1.00 90.94 88 GLN A CA 1
ATOM 689 C C . GLN A 1 88 ? 15.051 -5.543 6.932 1.00 90.94 88 GLN A C 1
ATOM 691 O O . GLN A 1 88 ? 15.540 -6.379 6.178 1.00 90.94 88 GLN A O 1
ATOM 696 N N . MET A 1 89 ? 15.699 -5.132 8.027 1.00 87.38 89 MET A N 1
ATOM 697 C CA . MET A 1 89 ? 17.014 -5.661 8.404 1.00 87.38 89 MET A CA 1
ATOM 698 C C . MET A 1 89 ? 16.973 -7.145 8.742 1.00 87.38 89 MET A C 1
ATOM 700 O O . MET A 1 89 ? 17.880 -7.871 8.342 1.00 87.38 89 MET A O 1
ATOM 704 N N . ALA A 1 90 ? 15.931 -7.585 9.451 1.00 86.75 90 ALA A N 1
ATOM 705 C CA . ALA A 1 90 ? 15.749 -8.982 9.827 1.00 86.75 90 ALA A CA 1
ATOM 706 C C . ALA A 1 90 ? 15.567 -9.907 8.610 1.00 86.75 90 ALA A C 1
ATOM 708 O O . ALA A 1 90 ? 15.899 -11.086 8.690 1.00 86.75 90 ALA A O 1
ATOM 709 N N . LEU A 1 91 ? 15.074 -9.376 7.486 1.00 87.69 91 LEU A N 1
ATOM 710 C CA . LEU A 1 91 ? 14.828 -10.130 6.252 1.00 87.69 91 LEU A CA 1
ATOM 711 C C . LEU A 1 91 ? 15.987 -10.075 5.239 1.00 87.69 91 LEU A C 1
ATOM 713 O O . LEU A 1 91 ? 15.966 -10.799 4.240 1.00 87.69 91 LEU A O 1
ATOM 717 N N . ARG A 1 92 ? 17.029 -9.264 5.480 1.00 81.62 92 ARG A N 1
ATOM 718 C CA . ARG A 1 92 ? 18.207 -9.201 4.596 1.00 81.62 92 ARG A CA 1
ATOM 719 C C . ARG A 1 92 ? 19.024 -10.492 4.663 1.00 81.62 92 ARG A C 1
ATOM 721 O O . ARG A 1 92 ? 19.320 -11.010 5.736 1.00 81.62 92 ARG A O 1
ATOM 728 N N . THR A 1 93 ? 19.441 -10.984 3.495 1.00 74.94 93 THR A N 1
ATOM 729 C CA . THR A 1 93 ? 20.315 -12.160 3.366 1.00 74.94 93 THR A CA 1
ATOM 730 C C . THR A 1 93 ? 21.473 -11.846 2.408 1.00 74.94 93 THR A C 1
ATOM 732 O O . THR A 1 93 ? 21.197 -11.548 1.245 1.00 74.94 93 THR A O 1
ATOM 735 N N . PRO A 1 94 ? 22.746 -11.925 2.847 1.00 73.38 94 PRO A N 1
ATOM 736 C CA . PRO A 1 94 ? 23.169 -12.188 4.223 1.00 73.38 94 PRO A CA 1
ATOM 737 C C . PRO A 1 94 ? 22.767 -11.044 5.176 1.00 73.38 94 PRO A C 1
ATOM 739 O O . PRO A 1 94 ? 22.540 -9.917 4.721 1.00 73.38 94 PRO A O 1
ATOM 742 N N . PRO A 1 95 ? 22.669 -11.313 6.491 1.00 65.38 95 PRO A N 1
ATOM 743 C CA . PRO A 1 95 ? 22.454 -10.265 7.480 1.00 65.38 95 PRO A CA 1
ATOM 744 C C . PRO A 1 95 ? 23.542 -9.191 7.342 1.00 65.38 95 PRO A C 1
ATOM 746 O O . PRO A 1 95 ? 24.696 -9.528 7.052 1.00 65.38 95 PRO A O 1
ATOM 749 N N . PRO A 1 96 ? 23.221 -7.902 7.537 1.00 64.81 96 PRO A N 1
ATOM 750 C CA . PRO A 1 96 ? 24.222 -6.855 7.425 1.00 64.81 96 PRO A CA 1
ATOM 751 C C . PRO A 1 96 ? 25.349 -7.092 8.453 1.00 64.81 96 PRO A C 1
ATOM 753 O O . PRO A 1 96 ? 25.060 -7.336 9.625 1.00 64.81 96 PRO A O 1
ATOM 756 N N . PRO A 1 97 ? 26.633 -6.996 8.052 1.00 61.84 97 PRO A N 1
ATOM 757 C CA . PRO A 1 97 ? 27.780 -7.313 8.914 1.00 61.84 97 PRO A CA 1
ATOM 758 C C . PRO A 1 97 ? 27.915 -6.380 10.132 1.00 61.84 97 PRO A C 1
ATOM 760 O O . PRO A 1 97 ? 28.611 -6.705 11.092 1.00 61.84 97 PRO A O 1
ATOM 763 N N . ARG A 1 98 ? 27.228 -5.230 10.118 1.00 59.66 98 ARG A N 1
ATOM 764 C CA . ARG A 1 98 ? 26.952 -4.375 11.279 1.00 59.66 98 ARG A CA 1
ATOM 765 C C . ARG A 1 98 ? 25.536 -3.805 11.159 1.00 59.66 98 ARG A C 1
ATOM 767 O O . ARG A 1 98 ? 25.159 -3.418 10.048 1.00 59.66 98 ARG A O 1
ATOM 774 N N . PRO A 1 99 ? 24.774 -3.670 12.262 1.00 58.94 99 PRO A N 1
ATOM 775 C CA . PRO A 1 99 ? 23.613 -2.788 12.257 1.00 58.94 99 PRO A CA 1
ATOM 776 C C . PRO A 1 99 ? 24.092 -1.381 11.854 1.00 58.94 99 PRO A C 1
ATOM 778 O O . PRO A 1 99 ? 25.171 -0.967 12.295 1.00 58.94 99 PRO A O 1
ATOM 781 N N . PRO A 1 100 ? 23.382 -0.657 10.970 1.00 58.81 100 PRO A N 1
ATOM 782 C CA . PRO A 1 100 ? 23.821 0.671 10.571 1.00 58.81 100 PRO A CA 1
ATOM 783 C C . PRO A 1 100 ? 23.952 1.568 11.799 1.00 58.81 100 PRO A C 1
ATOM 785 O O . PRO A 1 100 ? 23.186 1.459 12.754 1.00 58.81 100 PRO A O 1
ATOM 788 N N . GLN A 1 101 ? 24.940 2.459 11.750 1.00 58.75 101 GLN A N 1
ATOM 789 C CA . GLN A 1 101 ? 25.349 3.300 12.878 1.00 58.75 101 GLN A CA 1
ATOM 790 C C . GLN A 1 101 ? 24.245 4.253 13.376 1.00 58.75 101 GLN A C 1
ATOM 792 O O . GLN A 1 101 ? 24.359 4.784 14.474 1.00 58.75 101 GLN A O 1
ATOM 797 N N . ALA A 1 102 ? 23.158 4.417 12.616 1.00 60.06 102 ALA A N 1
ATOM 798 C CA . ALA A 1 102 ? 21.900 4.980 13.088 1.00 60.06 102 ALA A CA 1
ATOM 799 C C . ALA A 1 102 ? 20.722 4.270 12.394 1.00 60.06 102 ALA A C 1
ATOM 801 O O . ALA A 1 102 ? 20.808 4.003 11.186 1.00 60.06 102 ALA A O 1
ATOM 802 N N . PRO A 1 103 ? 19.622 3.963 13.106 1.00 60.34 103 PRO A N 1
ATOM 803 C CA . PRO A 1 103 ? 18.416 3.469 12.463 1.00 60.34 103 PRO A CA 1
ATOM 804 C C . PRO A 1 103 ? 17.890 4.544 11.504 1.00 60.34 103 PRO A C 1
ATOM 806 O O . PRO A 1 103 ? 17.579 5.661 11.915 1.00 60.34 103 PRO A O 1
ATOM 809 N N . ARG A 1 104 ? 17.828 4.218 10.209 1.00 69.94 104 ARG A N 1
ATOM 810 C CA . ARG A 1 104 ? 17.154 5.068 9.224 1.00 69.94 104 ARG A CA 1
ATOM 811 C C . ARG A 1 104 ? 15.648 4.906 9.389 1.00 69.94 104 ARG A C 1
ATOM 813 O O . ARG A 1 104 ? 15.163 3.808 9.645 1.00 69.94 104 ARG A O 1
ATOM 820 N N . TYR A 1 105 ? 14.925 6.008 9.268 1.00 81.69 105 TYR A N 1
ATOM 821 C CA . TYR A 1 105 ? 13.471 6.000 9.299 1.00 81.69 105 TYR A CA 1
ATOM 822 C C . TYR A 1 105 ? 12.937 5.532 7.942 1.00 81.69 105 TYR A C 1
ATOM 824 O O . TYR A 1 105 ? 13.274 6.138 6.924 1.00 81.69 105 TYR A O 1
ATOM 832 N N . LEU A 1 106 ? 12.138 4.462 7.920 1.00 88.56 106 LEU A N 1
ATOM 833 C CA . LEU A 1 106 ? 11.548 3.902 6.702 1.00 88.56 106 LEU A CA 1
ATOM 834 C C . LEU A 1 106 ? 10.031 3.814 6.875 1.00 88.56 106 LEU A C 1
ATOM 836 O O . LEU A 1 106 ? 9.558 3.059 7.713 1.00 88.56 106 LEU A O 1
ATOM 840 N N . GLN A 1 107 ? 9.265 4.593 6.112 1.00 95.31 107 GLN A N 1
ATOM 841 C CA . GLN A 1 107 ? 7.806 4.674 6.290 1.00 95.31 107 GLN A CA 1
ATOM 842 C C . GLN A 1 107 ? 7.095 3.398 5.824 1.00 95.31 107 GLN A C 1
ATOM 844 O O . GLN A 1 107 ? 6.138 2.946 6.452 1.00 95.31 107 GLN A O 1
ATOM 849 N N . SER A 1 108 ? 7.583 2.802 4.741 1.00 97.12 108 SER A N 1
ATOM 850 C CA . SER A 1 108 ? 7.087 1.542 4.206 1.00 97.12 108 SER A CA 1
ATOM 851 C C . SER A 1 108 ? 8.118 0.883 3.299 1.00 97.12 108 SER A C 1
ATOM 853 O O . SER A 1 108 ? 9.109 1.512 2.932 1.00 97.12 108 SER A O 1
ATOM 855 N N . TYR A 1 109 ? 7.900 -0.395 2.992 1.00 96.62 109 TYR A N 1
ATOM 856 C CA . TYR A 1 109 ? 8.472 -1.057 1.819 1.00 96.62 109 TYR A CA 1
ATOM 857 C C . TYR A 1 109 ? 7.669 -2.317 1.478 1.00 96.62 109 TYR A C 1
ATOM 859 O O . TYR A 1 109 ? 7.116 -2.978 2.369 1.00 96.62 109 TYR A O 1
ATOM 867 N N . TYR A 1 110 ? 7.647 -2.676 0.200 1.00 97.00 110 TYR A N 1
ATOM 868 C CA . TYR A 1 110 ? 7.209 -3.982 -0.279 1.00 97.00 110 TYR A CA 1
ATOM 869 C C . TYR A 1 110 ? 8.357 -5.011 -0.235 1.00 97.00 110 TYR A C 1
ATOM 871 O O . TYR A 1 110 ? 9.441 -4.776 -0.764 1.00 97.00 110 TYR A O 1
ATOM 879 N N . GLU A 1 111 ? 8.116 -6.170 0.387 1.00 95.69 111 GLU A N 1
ATOM 880 C CA . GLU A 1 111 ? 9.000 -7.343 0.383 1.00 95.69 111 GLU A CA 1
ATOM 881 C C . GLU A 1 111 ? 8.447 -8.411 -0.578 1.00 95.69 111 GLU A C 1
ATOM 883 O O . GLU A 1 111 ? 7.498 -9.122 -0.217 1.00 95.69 111 GLU A O 1
ATOM 888 N N . PRO A 1 112 ? 9.042 -8.583 -1.774 1.00 92.25 112 PRO A N 1
ATOM 889 C CA . PRO A 1 112 ? 8.526 -9.498 -2.792 1.00 92.25 112 PRO A CA 1
ATOM 890 C C . PRO A 1 112 ? 8.502 -10.959 -2.345 1.00 92.25 112 PRO A C 1
ATOM 892 O O . PRO A 1 112 ? 7.564 -11.691 -2.652 1.00 92.25 112 PRO A O 1
ATOM 895 N N . ARG A 1 113 ? 9.488 -11.402 -1.550 1.00 91.44 113 ARG A N 1
ATOM 896 C CA . ARG A 1 113 ? 9.578 -12.809 -1.110 1.00 91.44 113 ARG A CA 1
ATOM 897 C C . ARG A 1 113 ? 8.406 -13.220 -0.224 1.00 91.44 113 ARG A C 1
ATOM 899 O O . ARG A 1 113 ? 8.036 -14.390 -0.200 1.00 91.44 113 ARG A O 1
ATOM 906 N N . LEU A 1 114 ? 7.854 -12.261 0.518 1.00 94.50 114 LEU A N 1
ATOM 907 C CA . LEU A 1 114 ? 6.732 -12.459 1.432 1.00 94.50 114 LEU A CA 1
ATOM 908 C C . LEU A 1 114 ? 5.419 -11.907 0.872 1.00 94.50 114 LEU A C 1
ATOM 910 O O . LEU A 1 114 ? 4.391 -12.026 1.535 1.00 94.50 114 LEU A O 1
ATOM 914 N N . ARG A 1 115 ? 5.452 -11.248 -0.294 1.00 95.44 115 ARG A N 1
ATOM 915 C CA . ARG A 1 115 ? 4.330 -10.480 -0.856 1.00 95.44 115 ARG A CA 1
ATOM 916 C C . ARG A 1 115 ? 3.695 -9.542 0.168 1.00 95.44 115 ARG A C 1
ATOM 918 O O . ARG A 1 115 ? 2.473 -9.426 0.260 1.00 95.44 115 ARG A O 1
ATOM 925 N N . THR A 1 116 ? 4.544 -8.926 0.987 1.00 97.88 116 THR A N 1
ATOM 926 C CA . THR A 1 116 ? 4.119 -8.164 2.159 1.00 97.88 116 THR A CA 1
ATOM 927 C C . THR A 1 116 ? 4.580 -6.724 2.054 1.00 97.88 116 THR A C 1
ATOM 929 O O . THR A 1 116 ? 5.770 -6.460 1.918 1.00 97.88 116 THR A O 1
ATOM 932 N N . ILE A 1 117 ? 3.643 -5.790 2.179 1.00 98.44 117 ILE A N 1
ATOM 933 C CA . ILE A 1 117 ? 3.942 -4.396 2.484 1.00 98.44 117 ILE A CA 1
ATOM 934 C C . ILE A 1 117 ? 4.070 -4.285 3.997 1.00 98.44 117 ILE A C 1
ATOM 936 O O . ILE A 1 117 ? 3.121 -4.575 4.727 1.00 98.44 117 ILE A O 1
ATOM 940 N N . PHE A 1 118 ? 5.227 -3.843 4.472 1.00 98.19 118 PHE A N 1
ATOM 941 C CA . PHE A 1 118 ? 5.381 -3.411 5.856 1.00 98.19 118 PHE A CA 1
ATOM 942 C C . PHE A 1 118 ? 5.104 -1.916 5.915 1.00 98.19 118 PHE A C 1
ATOM 944 O O . PHE A 1 118 ? 5.825 -1.137 5.297 1.00 98.19 118 PHE A O 1
ATOM 951 N N . LEU A 1 119 ? 4.054 -1.523 6.634 1.00 98.31 119 LEU A N 1
ATOM 952 C CA . LEU A 1 119 ? 3.563 -0.147 6.668 1.00 98.31 119 LEU A CA 1
ATOM 953 C C . LEU A 1 119 ? 3.656 0.421 8.085 1.00 98.31 119 LEU A C 1
ATOM 955 O O . LEU A 1 119 ? 3.091 -0.141 9.024 1.00 98.31 119 LEU A O 1
ATOM 959 N N . SER A 1 120 ? 4.324 1.566 8.223 1.00 97.75 120 SER A N 1
ATOM 960 C CA . SER A 1 120 ? 4.272 2.385 9.432 1.00 97.75 120 SER A CA 1
ATOM 961 C C . SER A 1 120 ? 2.884 2.999 9.577 1.00 97.75 120 SER A C 1
ATOM 963 O O . SER A 1 120 ? 2.471 3.827 8.765 1.00 97.75 120 SER A O 1
ATOM 965 N N . LEU A 1 121 ? 2.171 2.640 10.641 1.00 96.81 121 LEU A N 1
ATOM 966 C CA . LEU A 1 121 ? 0.879 3.229 10.968 1.00 96.81 121 LEU A CA 1
ATOM 967 C C . LEU A 1 121 ? 1.012 4.727 11.278 1.00 96.81 121 LEU A C 1
ATOM 969 O O . LEU A 1 121 ? 0.141 5.512 10.902 1.00 96.81 121 LEU A O 1
ATOM 973 N N . ALA A 1 122 ? 2.121 5.148 11.896 1.00 96.50 122 ALA A N 1
ATOM 974 C CA . ALA A 1 122 ? 2.404 6.559 12.156 1.00 96.50 122 ALA A CA 1
ATOM 975 C C . ALA A 1 122 ? 2.417 7.399 10.864 1.00 96.50 122 ALA A C 1
ATOM 977 O O . ALA A 1 122 ? 1.845 8.490 10.841 1.00 96.50 122 ALA A O 1
ATOM 978 N N . ASP A 1 123 ? 2.970 6.859 9.774 1.00 96.56 123 ASP A N 1
ATOM 979 C CA . ASP A 1 123 ? 3.129 7.554 8.486 1.00 96.56 123 ASP A CA 1
ATOM 980 C C . ASP A 1 123 ? 2.084 7.182 7.430 1.00 96.56 123 ASP A C 1
ATOM 982 O O . ASP A 1 123 ? 2.131 7.721 6.319 1.00 96.56 123 ASP A O 1
ATOM 986 N N . ALA A 1 124 ? 1.177 6.252 7.748 1.00 96.81 124 ALA A N 1
ATOM 987 C CA . ALA A 1 124 ? 0.238 5.703 6.784 1.00 96.81 124 ALA A CA 1
ATOM 988 C C . ALA A 1 124 ? -0.594 6.817 6.134 1.00 96.81 124 ALA A C 1
ATOM 990 O O . ALA A 1 124 ? -1.223 7.636 6.807 1.00 96.81 124 ALA A O 1
ATOM 991 N N . ARG A 1 125 ? -0.575 6.829 4.803 1.00 96.19 125 ARG A N 1
ATOM 992 C CA . ARG A 1 125 ? -1.317 7.745 3.936 1.00 96.19 125 ARG A CA 1
ATOM 993 C C . ARG A 1 125 ? -1.604 7.047 2.613 1.00 96.19 125 ARG A C 1
ATOM 995 O O . ARG A 1 125 ? -0.857 6.150 2.218 1.00 96.19 125 ARG A O 1
ATOM 1002 N N . ILE A 1 126 ? -2.662 7.473 1.927 1.00 96.56 126 ILE A N 1
ATOM 1003 C CA . ILE A 1 126 ? -3.152 6.799 0.717 1.00 96.56 126 ILE A CA 1
ATOM 1004 C C . ILE A 1 126 ? -2.089 6.699 -0.383 1.00 96.56 126 ILE A C 1
ATOM 1006 O O . ILE A 1 126 ? -1.881 5.616 -0.922 1.00 96.56 126 ILE A O 1
ATOM 1010 N N . GLY A 1 127 ? -1.348 7.780 -0.650 1.00 97.44 127 GLY A N 1
ATOM 1011 C CA . GLY A 1 127 ? -0.295 7.781 -1.663 1.00 97.44 127 GLY A CA 1
ATOM 1012 C C . GLY A 1 127 ? 0.867 6.841 -1.334 1.00 97.44 127 GLY A C 1
ATOM 1013 O O . GLY A 1 127 ? 1.326 6.124 -2.215 1.00 97.44 127 GLY A O 1
ATOM 1014 N N . LEU A 1 128 ? 1.284 6.771 -0.064 1.00 97.81 128 LEU A N 1
ATOM 1015 C CA . LEU A 1 128 ? 2.350 5.861 0.373 1.00 97.81 128 LEU A CA 1
ATOM 1016 C C . LEU A 1 128 ? 1.942 4.399 0.165 1.00 97.81 128 LEU A C 1
ATOM 1018 O O . LEU A 1 128 ? 2.722 3.591 -0.320 1.00 97.81 128 LEU A O 1
ATOM 1022 N N . LEU A 1 129 ? 0.696 4.052 0.489 1.00 98.19 129 LEU A N 1
ATOM 1023 C CA . LEU A 1 129 ? 0.210 2.697 0.258 1.00 98.19 129 LEU A CA 1
ATOM 1024 C C . LEU A 1 129 ? 0.074 2.385 -1.241 1.00 98.19 129 LEU A C 1
ATOM 1026 O O . LEU A 1 129 ? 0.435 1.290 -1.667 1.00 98.19 129 LEU A O 1
ATOM 1030 N N . ALA A 1 130 ? -0.391 3.345 -2.047 1.00 98.38 130 ALA A N 1
ATOM 1031 C CA . ALA A 1 130 ? -0.462 3.200 -3.502 1.00 98.38 130 ALA A CA 1
ATOM 1032 C C . ALA A 1 130 ? 0.922 2.984 -4.139 1.00 98.38 130 ALA A C 1
ATOM 1034 O O . ALA A 1 130 ? 1.052 2.177 -5.064 1.00 98.38 130 ALA A O 1
ATOM 1035 N N . HIS A 1 131 ? 1.948 3.663 -3.620 1.00 98.56 131 HIS A N 1
ATOM 1036 C CA . HIS A 1 131 ? 3.343 3.478 -4.015 1.00 98.56 131 HIS A CA 1
ATOM 1037 C C . HIS A 1 131 ? 3.763 2.010 -3.859 1.00 98.56 131 HIS A C 1
ATOM 1039 O O . HIS A 1 131 ? 4.165 1.354 -4.816 1.00 98.56 131 HIS A O 1
ATOM 1045 N N . GLU A 1 132 ? 3.587 1.446 -2.667 1.00 98.56 132 GLU A N 1
ATOM 1046 C CA . GLU A 1 132 ? 4.019 0.074 -2.378 1.00 98.56 132 GLU A CA 1
ATOM 1047 C C . GLU A 1 132 ? 3.150 -0.987 -3.074 1.00 98.56 132 GLU A C 1
ATOM 1049 O O . GLU A 1 132 ? 3.646 -2.022 -3.522 1.00 98.56 132 GLU A O 1
ATOM 1054 N N . MET A 1 133 ? 1.848 -0.729 -3.231 1.00 98.44 133 MET A N 1
ATOM 1055 C CA . MET A 1 133 ? 0.959 -1.582 -4.032 1.00 98.44 133 MET A CA 1
ATOM 1056 C C . MET A 1 133 ? 1.365 -1.614 -5.511 1.00 98.44 133 MET A C 1
ATOM 1058 O O . MET A 1 133 ? 1.168 -2.630 -6.184 1.00 98.44 133 MET A O 1
ATOM 1062 N N . THR A 1 134 ? 1.947 -0.524 -6.018 1.00 97.81 134 THR A N 1
ATOM 1063 C CA . THR A 1 134 ? 2.495 -0.470 -7.379 1.00 97.81 134 THR A CA 1
ATOM 1064 C C . THR A 1 134 ? 3.671 -1.428 -7.522 1.00 97.81 134 THR A C 1
ATOM 1066 O O . THR A 1 134 ? 3.689 -2.213 -8.471 1.00 97.81 134 THR A O 1
ATOM 1069 N N . HIS A 1 135 ? 4.584 -1.459 -6.547 1.00 96.88 135 HIS A N 1
ATOM 1070 C CA . HIS A 1 135 ? 5.677 -2.439 -6.515 1.00 96.88 135 HIS A CA 1
ATOM 1071 C C . HIS A 1 135 ? 5.165 -3.879 -6.483 1.00 96.88 135 HIS A C 1
ATOM 1073 O O . HIS A 1 135 ? 5.640 -4.708 -7.260 1.00 96.88 135 HIS A O 1
ATOM 1079 N N . PHE A 1 136 ? 4.139 -4.168 -5.673 1.00 96.12 136 PHE A N 1
ATOM 1080 C CA . PHE A 1 136 ? 3.480 -5.479 -5.669 1.00 96.12 136 PHE A CA 1
ATOM 1081 C C . PHE A 1 136 ? 2.968 -5.874 -7.062 1.00 96.12 136 PHE A C 1
ATOM 1083 O O . PHE A 1 136 ? 3.309 -6.946 -7.566 1.00 96.12 136 PHE A O 1
ATOM 1090 N N . ILE A 1 137 ? 2.192 -5.007 -7.722 1.00 95.56 137 ILE A N 1
ATOM 1091 C CA . ILE A 1 137 ? 1.633 -5.318 -9.046 1.00 95.56 137 ILE A CA 1
ATOM 1092 C C . ILE A 1 137 ? 2.744 -5.485 -10.083 1.00 95.56 137 ILE A C 1
ATOM 1094 O O . ILE A 1 137 ? 2.676 -6.417 -10.885 1.00 95.56 137 ILE A O 1
ATOM 1098 N N . LEU A 1 138 ? 3.763 -4.624 -10.086 1.00 94.25 138 LEU A N 1
ATOM 1099 C CA . LEU A 1 138 ? 4.850 -4.696 -11.062 1.00 94.25 138 LEU A CA 1
ATOM 1100 C C . LEU A 1 138 ? 5.675 -5.976 -10.919 1.00 94.25 138 LEU A C 1
ATOM 1102 O O . LEU A 1 138 ? 5.954 -6.615 -11.935 1.00 94.25 138 LEU A O 1
ATOM 1106 N N . LEU A 1 139 ? 6.033 -6.354 -9.690 1.00 92.56 139 LEU A N 1
ATOM 1107 C CA . LEU A 1 139 ? 6.931 -7.478 -9.419 1.00 92.56 139 LEU A CA 1
ATOM 1108 C C . LEU A 1 139 ? 6.243 -8.844 -9.499 1.00 92.56 139 LEU A C 1
ATOM 1110 O O . LEU A 1 139 ? 6.875 -9.814 -9.913 1.00 92.56 139 LEU A O 1
ATOM 1114 N N . GLU A 1 140 ? 4.952 -8.926 -9.169 1.00 92.88 140 GLU A N 1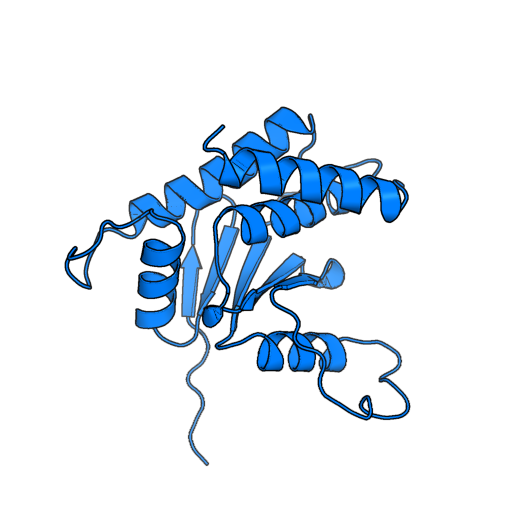
ATOM 1115 C CA . GLU A 1 140 ? 4.193 -10.183 -9.246 1.00 92.88 140 GLU A CA 1
ATOM 1116 C C . GLU A 1 140 ? 3.509 -10.400 -10.614 1.00 92.88 140 GLU A C 1
ATOM 1118 O O . GLU A 1 140 ? 2.969 -11.480 -10.874 1.00 92.88 140 GLU A O 1
ATOM 1123 N N . SER A 1 141 ? 3.518 -9.404 -11.510 1.00 90.69 141 SER A N 1
ATOM 1124 C CA . SER A 1 141 ? 2.961 -9.531 -12.866 1.00 90.69 141 SER A CA 1
ATOM 1125 C C . SER A 1 141 ? 3.970 -10.106 -13.873 1.00 90.69 141 SER A C 1
ATOM 1127 O O . SER A 1 141 ? 5.177 -9.878 -13.765 1.00 90.69 141 SER A O 1
ATOM 1129 N N . PRO A 1 142 ? 3.509 -10.794 -14.935 1.00 83.38 142 PRO A N 1
ATOM 1130 C CA . PRO A 1 142 ? 4.388 -11.257 -16.005 1.00 83.38 142 PRO A CA 1
ATOM 1131 C C . PRO A 1 142 ? 5.204 -10.123 -16.641 1.00 83.38 142 PRO A C 1
ATOM 1133 O O . PRO A 1 142 ? 4.709 -9.018 -16.889 1.00 83.38 142 PRO A O 1
ATOM 1136 N N . GLY A 1 143 ? 6.467 -10.423 -16.951 1.00 77.06 143 GLY A N 1
ATOM 1137 C CA . GLY A 1 143 ? 7.378 -9.468 -17.582 1.00 77.06 143 GLY A CA 1
ATOM 1138 C C . GLY A 1 143 ? 7.987 -8.436 -16.626 1.00 77.06 143 GLY A C 1
ATOM 1139 O O . GLY A 1 143 ? 8.458 -7.408 -17.102 1.00 77.06 143 GLY A O 1
ATOM 1140 N N . ALA A 1 144 ? 8.022 -8.710 -15.315 1.00 64.69 144 ALA A N 1
ATOM 1141 C CA . ALA A 1 144 ? 8.575 -7.875 -14.233 1.00 64.69 144 ALA A CA 1
ATOM 1142 C C . ALA A 1 144 ? 10.084 -7.521 -14.321 1.00 64.69 144 ALA A C 1
ATOM 1144 O O . ALA A 1 144 ? 10.706 -7.158 -13.328 1.00 64.69 144 ALA A O 1
ATOM 1145 N N . ARG A 1 145 ? 10.717 -7.613 -15.497 1.00 64.69 145 ARG A N 1
ATOM 1146 C CA . ARG A 1 145 ? 12.130 -7.245 -15.713 1.00 64.69 145 ARG A CA 1
ATOM 1147 C C . ARG A 1 145 ? 12.294 -5.756 -16.025 1.00 64.69 145 ARG A C 1
ATOM 1149 O O . ARG A 1 145 ? 13.019 -5.388 -16.946 1.00 64.69 145 ARG A O 1
ATOM 1156 N N . THR A 1 146 ? 11.589 -4.903 -15.299 1.00 74.62 146 THR A N 1
ATOM 1157 C CA . THR A 1 146 ? 11.764 -3.453 -15.398 1.00 74.62 146 THR A CA 1
ATOM 1158 C C . THR A 1 146 ? 12.882 -3.005 -14.461 1.00 74.62 146 THR A C 1
ATOM 1160 O O . THR A 1 146 ? 13.074 -3.600 -13.401 1.00 74.62 146 THR A O 1
ATOM 1163 N N . SER A 1 147 ? 13.646 -1.979 -14.845 1.00 88.69 147 SER A N 1
ATOM 1164 C CA . SER A 1 147 ? 14.675 -1.410 -13.969 1.00 88.69 147 SER A CA 1
ATOM 1165 C C . SER A 1 147 ? 14.050 -0.826 -12.701 1.00 88.69 147 SER A C 1
ATOM 1167 O O . SER A 1 147 ? 12.901 -0.383 -12.720 1.00 88.69 147 SER A O 1
ATOM 1169 N N . GLU A 1 148 ? 14.817 -0.793 -11.611 1.00 89.06 148 GLU A N 1
ATOM 1170 C CA . GLU A 1 148 ? 14.399 -0.181 -10.341 1.00 89.06 148 GLU A CA 1
ATOM 1171 C C . GLU A 1 148 ? 13.944 1.272 -10.546 1.00 89.06 148 GLU A C 1
ATOM 1173 O O . GLU A 1 148 ? 12.865 1.647 -10.105 1.00 89.06 148 GLU A O 1
ATOM 1178 N N . GLU A 1 149 ? 14.685 2.054 -11.337 1.00 92.06 149 GLU A N 1
ATOM 1179 C CA . GLU A 1 149 ? 14.325 3.437 -11.681 1.00 92.06 149 GLU A CA 1
ATOM 1180 C C . GLU A 1 149 ? 12.945 3.555 -12.344 1.00 92.06 149 GLU A C 1
ATOM 1182 O O . GLU A 1 149 ? 12.183 4.476 -12.049 1.00 92.06 149 GLU A O 1
ATOM 1187 N N . TYR A 1 150 ? 12.600 2.616 -13.231 1.00 92.19 150 TYR A N 1
ATOM 1188 C CA . TYR A 1 150 ? 11.297 2.611 -13.891 1.00 92.19 150 TYR A CA 1
ATOM 1189 C C . TYR A 1 150 ? 10.174 2.218 -12.925 1.00 92.19 150 TYR A C 1
ATOM 1191 O O . TYR A 1 150 ? 9.107 2.832 -12.947 1.00 92.19 150 TYR A O 1
ATOM 1199 N N . GLN A 1 151 ? 10.413 1.224 -12.063 1.00 94.06 151 GLN A N 1
ATOM 1200 C CA . GLN A 1 151 ? 9.452 0.818 -11.031 1.00 94.06 151 GLN A CA 1
ATOM 1201 C C . GLN A 1 151 ? 9.166 1.975 -10.067 1.00 94.06 151 GLN A C 1
ATOM 1203 O O . GLN A 1 151 ? 8.008 2.330 -9.861 1.00 94.06 151 GLN A O 1
ATOM 1208 N N . GLU A 1 152 ? 10.217 2.631 -9.575 1.00 95.88 152 GLU A N 1
ATOM 1209 C CA . GLU A 1 152 ? 10.129 3.812 -8.714 1.00 95.88 152 GLU A CA 1
ATOM 1210 C C . GLU A 1 152 ? 9.408 4.981 -9.393 1.00 95.88 152 GLU A C 1
ATOM 1212 O O . GLU A 1 152 ? 8.580 5.649 -8.774 1.00 95.88 152 GLU A O 1
ATOM 1217 N N . SER A 1 153 ? 9.668 5.226 -10.682 1.00 96.56 153 SER A N 1
ATOM 1218 C CA . SER A 1 153 ? 8.974 6.279 -11.428 1.00 96.56 153 SER A CA 1
ATOM 1219 C C . SER A 1 153 ? 7.467 6.026 -11.514 1.00 96.56 153 SER A C 1
ATOM 1221 O O . SER A 1 153 ? 6.686 6.964 -11.338 1.00 96.56 153 SER A O 1
ATOM 1223 N N . LEU A 1 154 ? 7.048 4.782 -11.760 1.00 96.38 154 LEU A N 1
ATOM 1224 C CA . LEU A 1 154 ? 5.631 4.415 -11.785 1.00 96.38 154 LEU A CA 1
ATOM 1225 C C . LEU A 1 154 ? 5.000 4.471 -10.391 1.00 96.38 154 LEU A C 1
ATOM 1227 O O . LEU A 1 154 ? 3.879 4.959 -10.253 1.00 96.38 154 LEU A O 1
ATOM 1231 N N . ALA A 1 155 ? 5.713 4.016 -9.361 1.00 97.38 155 ALA A N 1
ATOM 1232 C CA . ALA A 1 155 ? 5.234 4.049 -7.985 1.00 97.38 155 ALA A CA 1
ATOM 1233 C C . ALA A 1 155 ? 5.017 5.491 -7.493 1.00 97.38 155 ALA A C 1
ATOM 1235 O O . ALA A 1 155 ? 3.961 5.795 -6.936 1.00 97.38 155 ALA A O 1
ATOM 1236 N N . ARG A 1 156 ? 5.941 6.413 -7.807 1.00 98.06 156 ARG A N 1
ATOM 1237 C CA . ARG A 1 156 ? 5.777 7.857 -7.546 1.00 98.06 156 ARG A CA 1
ATOM 1238 C C . ARG A 1 156 ? 4.612 8.467 -8.318 1.00 98.06 156 ARG A C 1
ATOM 1240 O O . ARG A 1 156 ? 3.836 9.224 -7.744 1.00 98.06 156 ARG A O 1
ATOM 1247 N N . TYR A 1 157 ? 4.455 8.110 -9.594 1.00 97.69 157 TYR A N 1
ATOM 1248 C CA . TYR A 1 157 ? 3.311 8.560 -10.388 1.00 97.69 157 TYR A CA 1
ATOM 1249 C C . TYR A 1 157 ? 1.977 8.140 -9.745 1.00 97.69 157 TYR A C 1
ATOM 1251 O O . TYR A 1 157 ? 1.056 8.952 -9.634 1.00 97.69 157 TYR A O 1
ATOM 1259 N N . MET A 1 158 ? 1.871 6.890 -9.280 1.00 98.06 158 MET A N 1
ATOM 1260 C CA . MET A 1 158 ? 0.667 6.417 -8.596 1.00 98.06 158 MET A CA 1
ATOM 1261 C C . MET A 1 158 ? 0.471 7.095 -7.236 1.00 98.06 158 MET A C 1
ATOM 1263 O O . MET A 1 158 ? -0.650 7.491 -6.922 1.00 98.06 158 MET A O 1
ATOM 1267 N N . GLU A 1 159 ? 1.535 7.297 -6.455 1.00 98.00 159 GLU A N 1
ATOM 1268 C CA . GLU A 1 159 ? 1.481 8.058 -5.200 1.00 98.00 159 GLU A CA 1
ATOM 1269 C C . GLU A 1 159 ? 0.894 9.462 -5.412 1.00 98.00 159 GLU A C 1
ATOM 1271 O O . GLU A 1 159 ? -0.058 9.848 -4.728 1.00 98.00 159 GLU A O 1
ATOM 1276 N N . GLU A 1 160 ? 1.414 10.210 -6.387 1.00 97.50 160 GLU A N 1
ATOM 1277 C CA . GLU A 1 160 ? 0.933 11.552 -6.731 1.00 97.50 160 GLU A CA 1
ATOM 1278 C C . GLU A 1 160 ? -0.526 11.539 -7.195 1.00 97.50 160 GLU A C 1
ATOM 1280 O O . GLU A 1 160 ? -1.320 12.390 -6.782 1.00 97.50 160 GLU A O 1
ATOM 1285 N N . ARG A 1 161 ? -0.903 10.554 -8.019 1.00 96.62 161 ARG A N 1
ATOM 1286 C CA . ARG A 1 161 ? -2.274 10.389 -8.512 1.00 96.62 161 ARG A CA 1
ATOM 1287 C C . ARG A 1 161 ? -3.271 10.204 -7.362 1.00 96.62 161 ARG A C 1
ATOM 1289 O O . ARG A 1 161 ? -4.265 10.929 -7.304 1.00 96.62 161 ARG A O 1
ATOM 1296 N N . PHE A 1 162 ? -2.980 9.291 -6.433 1.00 95.88 162 PHE A N 1
ATOM 1297 C CA . PHE A 1 162 ? -3.841 9.030 -5.276 1.00 95.88 162 PHE A CA 1
ATOM 1298 C C . PHE A 1 162 ? -3.870 10.205 -4.295 1.00 95.88 162 PHE A C 1
ATOM 1300 O O . PHE A 1 162 ? -4.935 10.541 -3.781 1.00 95.88 162 PHE A O 1
ATOM 1307 N N . ASN A 1 163 ? -2.739 10.886 -4.081 1.00 93.31 163 ASN A N 1
ATOM 1308 C CA . ASN A 1 163 ? -2.698 12.101 -3.261 1.00 93.31 163 ASN A CA 1
ATOM 1309 C C . ASN A 1 163 ? -3.539 13.242 -3.863 1.00 93.31 163 ASN A C 1
ATOM 1311 O O . ASN A 1 163 ? -4.088 14.055 -3.123 1.00 93.31 163 ASN A O 1
ATOM 1315 N N . ALA A 1 164 ? -3.672 13.295 -5.191 1.00 91.62 164 ALA A N 1
ATOM 1316 C CA . ALA A 1 164 ? -4.518 14.262 -5.887 1.00 91.62 164 ALA A CA 1
ATOM 1317 C C . ALA A 1 164 ? -6.009 13.865 -5.945 1.00 91.62 164 ALA A C 1
ATOM 1319 O O . ALA A 1 164 ? -6.806 14.635 -6.484 1.00 91.62 164 ALA A O 1
ATOM 1320 N N . GLY A 1 165 ? -6.390 12.686 -5.433 1.00 85.12 165 GLY A N 1
ATOM 1321 C CA . GLY A 1 165 ? -7.763 12.169 -5.489 1.00 85.12 165 GLY A CA 1
ATOM 1322 C C . GLY A 1 165 ? -8.233 11.793 -6.900 1.00 85.12 165 GLY A C 1
ATOM 1323 O O . GLY A 1 165 ? -9.411 11.976 -7.209 1.00 85.12 165 GLY A O 1
ATOM 1324 N N . LYS A 1 166 ? -7.317 11.340 -7.768 1.00 57.88 166 LYS A N 1
ATOM 1325 C CA . LYS A 1 166 ? -7.566 11.034 -9.190 1.00 57.88 166 LYS A CA 1
ATOM 1326 C C . LYS A 1 166 ? -7.578 9.544 -9.516 1.00 57.88 166 LYS A C 1
ATOM 1328 O O . LYS A 1 166 ? -6.847 8.782 -8.856 1.00 57.88 166 LYS A O 1
#

Secondary structure (DSSP, 8-state):
---PPPPEEEE-SSEEEEESSHHHHHHHHHHTTSS-TT--TT--THHHHHHHHHHHHHHHHHHT---SS--PEEEEEESSHHHHHHHHHHH-SSPPSS--SSPPP--EEEEGGGTEEEEETTT--HHHHHHHHHHHHHHHSTT----HHHHHHHHHHHHHHHHTT-